Protein AF-A0AAD8CE41-F1 (afdb_monomer)

Structure (mmCIF, N/CA/C/O backbone):
data_AF-A0AAD8CE41-F1
#
_entry.id   AF-A0AAD8CE41-F1
#
loop_
_atom_site.group_PDB
_atom_site.id
_atom_site.type_symbol
_atom_site.label_atom_id
_atom_site.label_alt_id
_atom_site.label_comp_id
_atom_site.label_asym_id
_atom_site.label_entity_id
_atom_site.label_seq_id
_atom_site.pdbx_PDB_ins_code
_atom_site.Cartn_x
_atom_site.Cartn_y
_atom_site.Cartn_z
_atom_site.occupancy
_atom_site.B_iso_or_equiv
_atom_site.auth_seq_id
_atom_site.auth_comp_id
_atom_site.auth_asym_id
_atom_site.auth_atom_id
_atom_site.pdbx_PDB_model_num
ATOM 1 N N . MET A 1 1 ? -1.083 37.321 -19.976 1.00 51.28 1 MET A N 1
ATOM 2 C CA . MET A 1 1 ? -0.774 35.939 -20.408 1.00 51.28 1 MET A CA 1
ATOM 3 C C . MET A 1 1 ? 0.713 35.961 -20.673 1.00 51.28 1 MET A C 1
ATOM 5 O O . MET A 1 1 ? 1.113 36.320 -21.766 1.00 51.28 1 MET A O 1
ATOM 9 N N . ASP A 1 2 ? 1.489 35.673 -19.629 1.00 37.09 2 ASP A N 1
ATOM 10 C CA . ASP A 1 2 ? 2.945 35.827 -19.504 1.00 37.09 2 ASP A CA 1
ATOM 11 C C . ASP A 1 2 ? 3.331 34.821 -18.403 1.00 37.09 2 ASP A C 1
ATOM 13 O O . ASP A 1 2 ? 2.598 34.714 -17.424 1.00 37.09 2 ASP A O 1
ATOM 17 N N . GLY A 1 3 ? 4.370 34.000 -18.420 1.00 41.34 3 GLY A N 1
ATOM 18 C CA . GLY A 1 3 ? 5.473 33.707 -19.319 1.00 41.34 3 GLY A CA 1
ATOM 19 C C . GLY A 1 3 ? 6.212 32.535 -18.648 1.00 41.34 3 GLY A C 1
ATOM 20 O O . GLY A 1 3 ? 6.285 32.466 -17.421 1.00 41.34 3 GLY A O 1
ATOM 21 N N . PHE A 1 4 ? 6.678 31.560 -19.426 1.00 53.44 4 PHE A N 1
ATOM 22 C CA . PHE A 1 4 ? 7.442 30.419 -18.916 1.00 53.44 4 PHE A CA 1
ATOM 23 C C . PHE A 1 4 ? 8.862 30.860 -18.541 1.00 53.44 4 PHE A C 1
ATOM 25 O O . PHE A 1 4 ? 9.587 31.351 -19.403 1.00 53.44 4 PHE A O 1
ATOM 32 N N . GLY A 1 5 ? 9.271 30.630 -17.291 1.00 47.31 5 GLY A N 1
ATOM 33 C CA . GLY A 1 5 ? 10.666 30.764 -16.868 1.00 47.31 5 GLY A CA 1
ATOM 34 C C . GLY A 1 5 ? 10.829 30.974 -15.367 1.00 47.31 5 GLY A C 1
ATOM 35 O O . GLY A 1 5 ? 10.865 32.110 -14.907 1.00 47.31 5 GLY A O 1
ATOM 36 N N . SER A 1 6 ? 10.973 29.886 -14.609 1.00 49.19 6 SER A N 1
ATOM 37 C CA . SER A 1 6 ? 11.721 29.931 -13.353 1.00 49.19 6 SER A CA 1
ATOM 38 C C . SER A 1 6 ? 12.512 28.644 -13.143 1.00 49.19 6 SER A C 1
ATOM 40 O O . SER A 1 6 ? 12.005 27.523 -13.119 1.00 49.19 6 SER A O 1
ATOM 42 N N . ASP A 1 7 ? 13.806 28.889 -13.061 1.00 52.84 7 ASP A N 1
ATOM 43 C CA . ASP A 1 7 ? 14.943 28.031 -12.817 1.00 52.84 7 ASP A CA 1
ATOM 44 C C . ASP A 1 7 ? 14.748 26.992 -11.707 1.00 52.84 7 ASP A C 1
ATOM 46 O O . ASP A 1 7 ? 1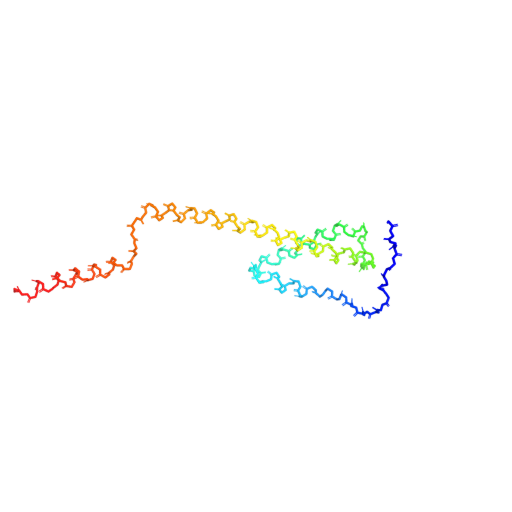4.488 27.319 -10.550 1.00 52.84 7 ASP A O 1
ATOM 50 N N . PHE A 1 8 ? 15.047 25.733 -12.025 1.00 49.97 8 PHE A N 1
ATOM 51 C CA . PHE A 1 8 ? 15.660 24.835 -11.050 1.00 49.97 8 PHE A CA 1
ATOM 52 C C . PHE A 1 8 ? 16.871 24.148 -11.689 1.00 49.97 8 PHE A C 1
ATOM 54 O O . PHE A 1 8 ? 16.841 23.002 -12.123 1.00 49.97 8 PHE A O 1
ATOM 61 N N . SER A 1 9 ? 17.983 24.875 -11.749 1.00 59.56 9 SER A N 1
ATOM 62 C CA . SER A 1 9 ? 19.300 24.248 -11.819 1.00 59.56 9 SER A CA 1
ATOM 63 C C . SER A 1 9 ? 20.083 24.667 -10.588 1.00 59.56 9 SER A C 1
ATOM 65 O O . SER A 1 9 ? 20.611 25.771 -10.517 1.00 59.56 9 SER A O 1
ATOM 67 N N . SER A 1 10 ? 20.089 23.796 -9.582 1.00 47.94 10 SER A N 1
ATOM 68 C CA . SER A 1 10 ? 21.067 23.748 -8.492 1.00 47.94 10 SER A CA 1
ATOM 69 C C . SER A 1 10 ? 20.915 22.397 -7.807 1.00 47.94 10 SER A C 1
ATOM 71 O O . SER A 1 10 ? 19.849 22.058 -7.297 1.00 47.94 10 SER A O 1
ATOM 73 N N . GLY A 1 11 ? 21.965 21.587 -7.898 1.00 50.31 11 GLY A N 1
ATOM 74 C CA . GLY A 1 11 ? 21.949 20.184 -7.529 1.00 50.31 11 GLY A CA 1
ATOM 75 C C . GLY A 1 11 ? 21.705 19.916 -6.047 1.00 50.31 11 GLY A C 1
ATOM 76 O O . GLY A 1 11 ? 22.186 20.619 -5.165 1.00 50.31 11 GLY A O 1
ATOM 77 N N . ALA A 1 12 ? 21.054 18.788 -5.799 1.00 40.78 12 ALA A N 1
ATOM 78 C CA . ALA A 1 12 ? 21.342 17.955 -4.651 1.00 40.78 12 ALA A CA 1
ATOM 79 C C . ALA A 1 12 ? 21.245 16.503 -5.114 1.00 40.78 12 ALA A C 1
ATOM 81 O O . ALA A 1 12 ? 20.205 16.037 -5.581 1.00 40.78 12 ALA A O 1
ATOM 82 N N . ALA A 1 13 ? 22.374 15.810 -5.014 1.00 48.00 13 ALA A N 1
ATOM 83 C CA . ALA A 1 13 ? 22.435 14.368 -5.041 1.00 48.00 13 ALA A CA 1
ATOM 84 C C . ALA A 1 13 ? 21.443 13.820 -4.006 1.00 48.00 13 ALA A C 1
ATOM 86 O O . ALA A 1 13 ? 21.637 13.953 -2.802 1.00 48.00 13 ALA A O 1
ATOM 87 N N . GLY A 1 14 ? 20.372 13.211 -4.492 1.00 37.66 14 GLY A N 1
ATOM 88 C CA . GLY A 1 14 ? 19.474 12.394 -3.700 1.00 37.66 14 GLY A CA 1
ATOM 89 C C . GLY A 1 14 ? 19.464 11.020 -4.323 1.00 37.66 14 GLY A C 1
ATOM 90 O O . GLY A 1 14 ? 18.537 10.683 -5.052 1.00 37.66 14 GLY A O 1
ATOM 91 N N . SER A 1 15 ? 20.528 10.251 -4.086 1.00 42.72 15 SER A N 1
ATOM 92 C CA . SER A 1 15 ? 20.511 8.804 -4.258 1.00 42.72 15 SER A CA 1
ATOM 93 C C . SER A 1 15 ? 19.314 8.269 -3.482 1.00 42.72 15 SER A C 1
ATOM 95 O O . SER A 1 15 ? 19.397 8.053 -2.275 1.00 42.72 15 SER A O 1
ATOM 97 N N . GLY A 1 16 ? 18.193 8.080 -4.176 1.00 44.88 16 GLY A N 1
ATOM 98 C CA . GLY A 1 16 ? 17.063 7.301 -3.706 1.00 44.88 16 GLY A CA 1
ATOM 99 C C . GLY A 1 16 ? 17.497 5.847 -3.634 1.00 44.88 16 GLY A C 1
ATOM 100 O O . GLY A 1 16 ? 17.113 5.034 -4.466 1.00 44.88 16 GLY A O 1
ATOM 101 N N . LYS A 1 17 ? 18.346 5.524 -2.656 1.00 40.88 17 LYS A N 1
ATOM 102 C CA . LYS A 1 17 ? 18.459 4.167 -2.144 1.00 40.88 17 LYS A CA 1
ATOM 103 C C . LYS A 1 17 ? 17.106 3.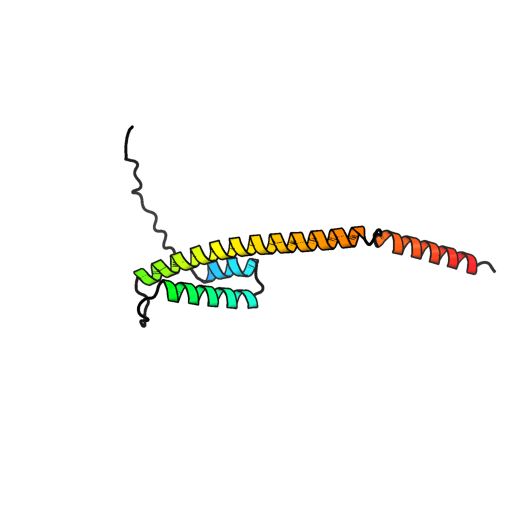883 -1.506 1.00 40.88 17 LYS A C 1
ATOM 105 O O . LYS A 1 17 ? 16.872 4.221 -0.350 1.00 40.88 17 LYS A O 1
ATOM 110 N N . MET A 1 18 ? 16.181 3.346 -2.297 1.00 49.78 18 MET A N 1
ATOM 111 C CA . MET A 1 18 ? 15.027 2.648 -1.749 1.00 49.78 18 MET A CA 1
ATOM 112 C C . MET A 1 18 ? 15.577 1.401 -1.080 1.00 49.78 18 MET A C 1
ATOM 114 O O . MET A 1 18 ? 15.699 0.353 -1.703 1.00 49.78 18 MET A O 1
ATOM 118 N N . ASP A 1 19 ? 16.002 1.555 0.170 1.00 52.19 19 ASP A N 1
ATOM 119 C CA . ASP A 1 19 ? 16.345 0.429 1.015 1.00 52.19 19 ASP A CA 1
ATOM 120 C C . ASP A 1 19 ? 15.035 -0.320 1.298 1.00 52.19 19 ASP A C 1
ATOM 122 O O . ASP A 1 19 ? 14.133 0.239 1.938 1.00 52.19 19 ASP A O 1
ATOM 126 N N . PRO A 1 20 ? 14.877 -1.572 0.831 1.00 56.56 20 PRO A N 1
ATOM 127 C CA . PRO A 1 20 ? 13.681 -2.368 1.103 1.00 56.56 20 PRO A CA 1
ATOM 128 C C . PRO A 1 20 ? 13.403 -2.481 2.611 1.00 56.56 20 PRO A C 1
ATOM 130 O O . PRO A 1 20 ? 12.254 -2.639 3.029 1.00 56.56 20 PRO A O 1
ATOM 133 N N . GLY A 1 21 ? 14.451 -2.344 3.435 1.00 57.84 21 GLY A N 1
ATOM 134 C CA . GLY A 1 21 ? 14.368 -2.314 4.892 1.00 57.84 21 GLY A CA 1
ATOM 135 C C . GLY A 1 21 ? 13.529 -1.158 5.440 1.00 57.84 21 GLY A C 1
ATOM 136 O O . GLY A 1 21 ? 12.756 -1.366 6.373 1.00 57.84 21 GLY A O 1
ATOM 137 N N . THR A 1 22 ? 13.592 0.031 4.836 1.00 61.66 22 THR A N 1
ATOM 138 C CA . THR A 1 22 ? 12.841 1.211 5.298 1.00 61.66 22 THR A CA 1
ATOM 139 C C . THR A 1 22 ? 11.346 1.067 5.020 1.00 61.66 22 THR A C 1
ATOM 141 O O . THR A 1 22 ? 10.513 1.449 5.842 1.00 61.66 22 THR A O 1
ATOM 144 N N . ILE A 1 23 ? 10.997 0.457 3.884 1.00 61.47 23 ILE A N 1
ATOM 145 C CA . ILE A 1 23 ? 9.611 0.130 3.527 1.00 61.47 23 ILE A CA 1
ATOM 146 C C . ILE A 1 23 ? 9.069 -0.953 4.467 1.00 61.47 23 ILE A C 1
ATOM 148 O O . ILE A 1 23 ? 7.945 -0.852 4.959 1.00 61.47 23 ILE A O 1
ATOM 152 N N . MET A 1 24 ? 9.883 -1.963 4.780 1.00 61.69 24 MET A N 1
ATOM 153 C CA . MET A 1 24 ? 9.503 -3.029 5.704 1.00 61.69 24 MET A CA 1
ATOM 154 C C . MET A 1 24 ? 9.267 -2.509 7.127 1.00 61.69 24 MET A C 1
ATOM 156 O O . MET A 1 24 ? 8.349 -2.975 7.798 1.00 61.69 24 MET A O 1
ATOM 160 N N . GLU A 1 25 ? 10.035 -1.514 7.571 1.00 64.12 25 GLU A N 1
ATOM 161 C CA . GLU A 1 25 ? 9.842 -0.869 8.872 1.00 64.12 25 GLU A CA 1
ATOM 162 C C . GLU A 1 25 ? 8.490 -0.147 8.957 1.00 64.12 25 GLU A C 1
ATOM 164 O O . GLU A 1 25 ? 7.753 -0.322 9.925 1.00 64.12 25 GLU A O 1
ATOM 169 N N . GLN A 1 26 ? 8.095 0.574 7.904 1.00 56.75 26 GLN A N 1
ATOM 170 C CA . GLN A 1 26 ? 6.790 1.242 7.851 1.00 56.75 26 GLN A CA 1
ATOM 171 C C . GLN A 1 26 ? 5.615 0.252 7.765 1.00 56.75 26 GLN A C 1
ATOM 173 O O . GLN A 1 26 ? 4.554 0.502 8.338 1.00 56.75 26 GLN A O 1
ATOM 178 N N . VAL A 1 27 ? 5.806 -0.897 7.106 1.00 58.22 27 VAL A N 1
ATOM 179 C CA . VAL A 1 27 ? 4.805 -1.977 7.029 1.00 58.22 27 VAL A CA 1
ATOM 180 C C . VAL A 1 27 ? 4.603 -2.672 8.380 1.00 58.22 27 VAL A C 1
ATOM 182 O O . VAL A 1 27 ? 3.464 -2.962 8.758 1.00 58.22 27 VAL A O 1
ATOM 185 N N . LYS A 1 28 ? 5.682 -2.920 9.135 1.00 54.75 28 LYS A N 1
ATOM 186 C CA . LYS A 1 28 ? 5.628 -3.588 10.450 1.00 54.75 28 LYS A CA 1
ATOM 187 C C . LYS A 1 28 ? 4.787 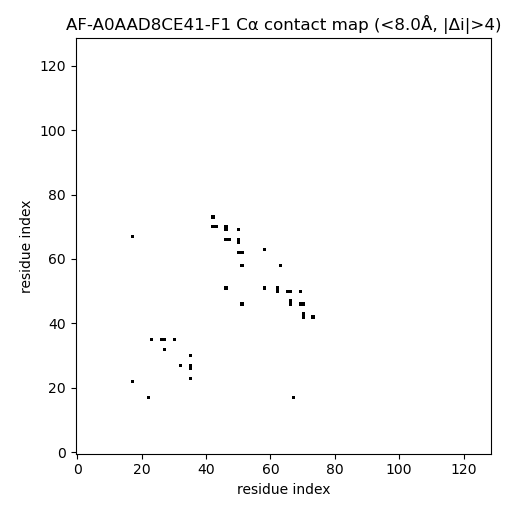-2.829 11.474 1.00 54.75 28 LYS A C 1
ATOM 189 O O . LYS A 1 28 ? 4.159 -3.459 12.318 1.00 54.75 28 LYS A O 1
ATOM 194 N N . VAL A 1 29 ? 4.742 -1.496 11.395 1.00 59.38 29 VAL A N 1
ATOM 195 C CA . VAL A 1 29 ? 4.018 -0.650 12.364 1.00 59.38 29 VAL A CA 1
ATOM 196 C C . VAL A 1 29 ? 2.505 -0.918 12.357 1.00 59.38 29 VAL A C 1
ATOM 198 O O . VAL A 1 29 ? 1.825 -0.588 13.325 1.00 59.38 29 VAL A O 1
ATOM 201 N N . GLN A 1 30 ? 1.959 -1.549 11.310 1.00 53.06 30 GLN A N 1
ATOM 202 C CA . GLN A 1 30 ? 0.512 -1.779 11.189 1.00 53.06 30 GLN A CA 1
ATOM 203 C C . GLN A 1 30 ? 0.106 -3.249 11.017 1.00 53.06 30 GLN A C 1
ATOM 205 O O . GLN A 1 30 ? -1.084 -3.555 11.078 1.00 53.06 30 GLN A O 1
ATOM 210 N N . ILE A 1 31 ? 1.051 -4.170 10.800 1.00 56.50 31 ILE A N 1
ATOM 211 C CA . ILE A 1 31 ? 0.750 -5.540 10.378 1.00 56.50 31 ILE A CA 1
ATOM 212 C C . ILE A 1 31 ? 1.668 -6.519 11.124 1.00 56.50 31 ILE A C 1
ATOM 214 O O . ILE A 1 31 ? 2.887 -6.456 10.985 1.00 56.50 31 ILE A O 1
ATOM 218 N N . ALA A 1 32 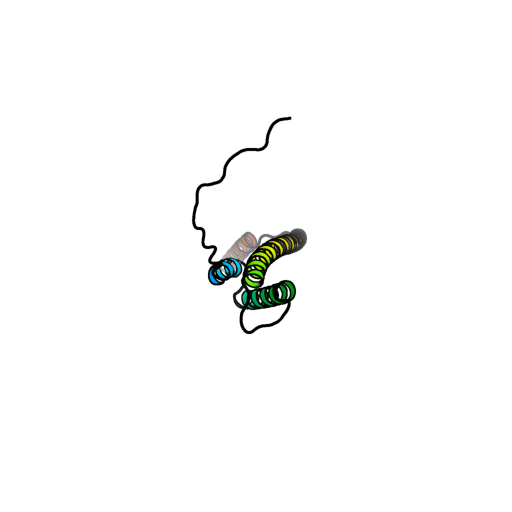? 1.084 -7.436 11.911 1.00 58.12 32 ALA A N 1
ATOM 219 C CA . ALA A 1 32 ? 1.813 -8.511 12.594 1.00 58.12 32 ALA A CA 1
ATOM 220 C C . ALA A 1 32 ? 2.797 -9.193 11.626 1.00 58.12 32 ALA A C 1
ATOM 222 O O . ALA A 1 32 ? 2.426 -9.487 10.493 1.00 58.12 32 ALA A O 1
ATOM 223 N N . VAL A 1 33 ? 4.034 -9.441 12.066 1.00 56.66 33 VAL A N 1
ATOM 224 C CA . VAL A 1 33 ? 5.192 -9.797 11.215 1.00 56.66 33 VAL A CA 1
ATOM 225 C C . VAL A 1 33 ? 4.903 -10.895 10.170 1.00 56.66 33 VAL A C 1
ATOM 227 O O . VAL A 1 33 ? 5.407 -10.809 9.054 1.00 56.66 33 VAL A O 1
ATOM 230 N N . ALA A 1 34 ? 4.032 -11.867 10.468 1.00 57.53 34 ALA A N 1
ATOM 231 C CA . ALA A 1 34 ? 3.603 -12.900 9.515 1.00 57.53 34 ALA A CA 1
ATOM 232 C C . ALA A 1 34 ? 2.779 -12.354 8.325 1.00 57.53 34 ALA A C 1
ATOM 234 O O . ALA A 1 34 ? 3.014 -12.723 7.178 1.00 57.53 34 ALA A O 1
ATOM 235 N N . ASN A 1 35 ? 1.856 -11.423 8.573 1.00 65.19 35 ASN A N 1
ATOM 236 C CA . ASN A 1 35 ? 1.045 -10.782 7.532 1.00 65.19 35 ASN A CA 1
ATOM 237 C C . ASN A 1 35 ? 1.877 -9.801 6.677 1.00 65.19 35 ASN A C 1
ATOM 239 O O . ASN A 1 35 ? 1.547 -9.535 5.521 1.00 65.19 35 ASN A O 1
ATOM 243 N N . ALA A 1 36 ? 2.979 -9.268 7.219 1.00 72.94 36 ALA A N 1
ATOM 244 C CA . ALA A 1 36 ? 3.875 -8.380 6.477 1.00 72.94 36 ALA A CA 1
ATOM 245 C C . ALA A 1 36 ? 4.645 -9.131 5.376 1.00 72.94 36 ALA A C 1
ATOM 247 O O . ALA A 1 36 ? 4.873 -8.588 4.296 1.00 72.94 36 ALA A O 1
ATOM 248 N N . GLN A 1 37 ? 5.007 -10.393 5.623 1.00 79.12 37 GLN A N 1
ATOM 249 C CA . GLN A 1 37 ? 5.698 -11.235 4.646 1.00 79.12 37 GLN A CA 1
ATOM 250 C C . GLN A 1 37 ? 4.831 -11.502 3.410 1.00 79.12 37 GLN A C 1
ATOM 252 O O . GLN A 1 37 ? 5.302 -11.358 2.282 1.00 79.12 37 GLN A O 1
ATOM 257 N N . GLU A 1 38 ? 3.550 -11.810 3.615 1.00 84.56 38 GLU A N 1
ATOM 258 C CA . GLU A 1 38 ? 2.598 -12.016 2.521 1.00 84.56 38 GLU A CA 1
ATOM 259 C C . GLU A 1 38 ? 2.386 -10.732 1.703 1.00 84.56 38 GLU A C 1
ATOM 261 O O . GLU A 1 38 ? 2.339 -10.771 0.471 1.00 84.56 38 GLU A O 1
ATOM 266 N N . LEU A 1 39 ? 2.312 -9.574 2.369 1.00 84.31 39 LEU A N 1
ATOM 267 C CA . LEU A 1 39 ? 2.193 -8.286 1.689 1.00 84.31 39 LEU A CA 1
ATOM 268 C C . LEU A 1 39 ? 3.378 -8.029 0.753 1.00 84.31 39 LEU A C 1
ATOM 270 O O . LEU A 1 39 ? 3.180 -7.638 -0.400 1.00 84.31 39 LEU A O 1
ATOM 274 N N . LEU A 1 40 ? 4.599 -8.263 1.240 1.00 85.44 40 LEU A N 1
ATOM 275 C CA . LEU A 1 40 ? 5.817 -8.060 0.459 1.00 85.44 40 LEU A CA 1
ATOM 276 C C . LEU A 1 40 ? 5.907 -9.024 -0.724 1.00 85.44 40 LEU A C 1
ATOM 278 O O . LEU A 1 40 ? 6.292 -8.599 -1.812 1.00 85.44 40 LEU A O 1
ATOM 282 N N . GLN A 1 41 ? 5.509 -10.286 -0.547 1.00 89.19 41 GLN A N 1
ATOM 283 C CA . GLN A 1 41 ? 5.447 -11.256 -1.645 1.00 89.19 41 GLN A CA 1
ATOM 284 C C . GLN A 1 41 ? 4.459 -10.797 -2.723 1.00 89.19 41 GLN A C 1
ATOM 286 O O . GLN A 1 41 ? 4.830 -10.669 -3.888 1.00 89.19 41 GLN A O 1
ATOM 291 N N . ARG A 1 42 ? 3.232 -10.423 -2.335 1.00 89.94 42 ARG A N 1
ATOM 292 C CA . ARG A 1 42 ? 2.202 -9.943 -3.274 1.00 89.94 42 ARG A CA 1
ATOM 293 C C . ARG A 1 42 ? 2.611 -8.660 -4.000 1.00 89.94 42 ARG A C 1
ATOM 295 O O . ARG A 1 42 ? 2.311 -8.505 -5.185 1.00 89.94 42 ARG A O 1
ATOM 302 N N . MET A 1 43 ? 3.271 -7.740 -3.298 1.00 91.44 43 MET A N 1
ATOM 303 C CA . MET A 1 43 ? 3.823 -6.519 -3.885 1.00 91.44 43 MET A CA 1
ATOM 304 C C . MET A 1 43 ? 4.893 -6.850 -4.924 1.00 91.44 43 MET A C 1
ATOM 306 O O . MET A 1 43 ? 4.816 -6.379 -6.059 1.00 91.44 43 MET A O 1
ATOM 310 N N . THR A 1 44 ? 5.859 -7.685 -4.540 1.00 91.00 44 THR A N 1
ATOM 311 C CA . THR A 1 44 ? 6.975 -8.095 -5.397 1.00 91.00 44 THR A CA 1
ATOM 312 C C . THR A 1 44 ? 6.456 -8.775 -6.659 1.00 91.00 44 THR A C 1
ATOM 314 O O . THR A 1 44 ? 6.816 -8.358 -7.757 1.00 91.00 44 THR A O 1
ATOM 317 N N . ASP A 1 45 ? 5.518 -9.717 -6.532 1.00 93.12 45 ASP A N 1
ATOM 318 C CA . ASP A 1 45 ? 4.914 -10.415 -7.670 1.00 93.12 45 ASP A CA 1
ATOM 319 C C . ASP A 1 45 ? 4.208 -9.464 -8.641 1.00 93.12 45 ASP A C 1
ATOM 321 O O . ASP A 1 45 ? 4.319 -9.609 -9.862 1.00 93.12 45 ASP A O 1
ATOM 325 N N . LYS A 1 46 ? 3.461 -8.481 -8.121 1.00 94.62 46 LYS A N 1
ATOM 326 C CA . LYS A 1 46 ? 2.769 -7.493 -8.960 1.00 94.62 46 LYS A CA 1
ATOM 327 C C . LYS A 1 46 ? 3.744 -6.571 -9.671 1.00 94.62 46 LYS A C 1
ATOM 329 O O . LYS A 1 46 ? 3.583 -6.342 -10.869 1.00 94.62 46 LYS A O 1
ATOM 334 N N . CYS A 1 47 ? 4.727 -6.044 -8.950 1.00 94.50 47 CYS A N 1
ATOM 335 C CA . CYS A 1 47 ? 5.687 -5.116 -9.527 1.00 94.50 47 CYS A CA 1
ATOM 336 C C . CYS A 1 47 ? 6.602 -5.801 -10.535 1.00 94.50 47 CYS A C 1
ATOM 338 O O . CYS A 1 47 ? 6.813 -5.253 -11.612 1.00 94.50 47 CYS A O 1
ATOM 340 N N . PHE A 1 48 ? 7.036 -7.032 -10.265 1.00 93.38 48 PHE A N 1
ATOM 341 C CA . PHE A 1 48 ? 7.820 -7.809 -11.216 1.00 93.38 48 PHE A CA 1
ATOM 342 C C . PHE A 1 48 ? 7.030 -8.087 -12.501 1.00 93.38 48 PHE A C 1
ATOM 344 O O . PHE A 1 48 ? 7.491 -7.743 -13.582 1.00 93.38 48 PHE A O 1
ATOM 351 N N . LYS A 1 49 ? 5.787 -8.584 -12.403 1.00 93.38 49 LYS A N 1
ATOM 352 C CA . LYS A 1 49 ? 4.926 -8.819 -13.583 1.00 93.38 49 LYS A CA 1
ATOM 353 C C . LYS A 1 49 ? 4.630 -7.556 -14.390 1.00 93.38 49 LYS A C 1
ATOM 355 O O . LYS A 1 49 ? 4.369 -7.647 -15.586 1.00 93.38 49 LYS A O 1
ATOM 360 N N . LYS A 1 50 ? 4.586 -6.389 -13.740 1.00 94.00 50 LYS A N 1
ATOM 361 C CA . LYS A 1 50 ? 4.277 -5.122 -14.409 1.00 94.00 50 LYS A CA 1
ATOM 362 C C . LYS A 1 50 ? 5.499 -4.491 -15.068 1.00 94.00 50 LYS A C 1
ATOM 364 O O . LYS A 1 50 ? 5.344 -3.863 -16.113 1.00 94.00 50 LYS A O 1
ATOM 369 N N . CYS A 1 51 ? 6.658 -4.614 -14.433 1.00 93.56 51 CYS A N 1
ATOM 370 C CA . CYS A 1 51 ? 7.861 -3.891 -14.817 1.00 93.56 51 CYS A CA 1
ATOM 371 C C . CYS A 1 51 ? 8.852 -4.729 -15.619 1.00 93.56 51 CYS A C 1
ATOM 373 O O . CYS A 1 51 ? 9.564 -4.150 -16.427 1.00 93.56 51 CYS A O 1
ATOM 375 N N . VAL A 1 52 ? 8.883 -6.053 -15.438 1.00 91.94 52 VAL A N 1
ATOM 376 C CA . VAL A 1 52 ? 9.846 -6.946 -16.096 1.00 91.94 52 VAL A CA 1
ATOM 377 C C . VAL A 1 52 ? 9.193 -7.625 -17.291 1.00 91.94 52 VAL A C 1
ATOM 379 O O . VAL A 1 52 ? 8.294 -8.455 -17.144 1.00 91.94 52 VAL A O 1
ATOM 382 N N . GLY A 1 53 ? 9.643 -7.257 -18.491 1.00 85.38 53 GLY A N 1
ATOM 383 C CA . GLY A 1 53 ? 9.118 -7.796 -19.750 1.00 85.38 53 GLY A CA 1
ATOM 384 C C . GLY A 1 53 ? 9.845 -9.055 -20.225 1.00 85.38 53 GLY A C 1
ATOM 385 O O . GLY A 1 53 ? 9.232 -9.937 -20.826 1.00 85.38 53 GLY A O 1
ATOM 386 N N . LYS A 1 54 ? 11.151 -9.153 -19.953 1.00 80.81 54 LYS A N 1
ATOM 387 C CA . LYS A 1 54 ? 11.973 -10.324 -20.271 1.00 80.81 54 LYS A CA 1
ATOM 388 C C . LYS A 1 54 ? 12.744 -10.721 -19.015 1.00 80.81 54 LYS A C 1
ATOM 390 O O . LYS A 1 54 ? 13.622 -9.969 -18.610 1.00 80.81 54 LYS A O 1
ATOM 395 N N . PRO A 1 55 ? 12.447 -11.873 -18.395 1.00 77.00 55 PRO A N 1
ATOM 396 C CA . PRO A 1 55 ? 13.178 -12.296 -17.210 1.00 77.00 55 PRO A CA 1
ATOM 397 C C . PRO A 1 55 ? 14.643 -12.565 -17.583 1.00 77.00 55 PRO A C 1
ATOM 399 O O . PRO A 1 55 ? 14.942 -13.500 -18.323 1.00 77.00 55 PRO A O 1
ATOM 402 N N . GLY A 1 56 ? 15.544 -11.709 -17.104 1.00 80.31 56 GLY A N 1
ATOM 403 C CA . GLY A 1 56 ? 16.994 -11.842 -17.233 1.00 80.31 56 GLY A CA 1
ATOM 404 C C . GLY A 1 56 ? 17.661 -12.112 -15.883 1.00 80.31 56 GLY A C 1
ATOM 405 O O . GLY A 1 56 ? 17.029 -12.020 -14.834 1.00 80.31 56 GLY A O 1
ATOM 406 N N . GLY A 1 57 ? 18.960 -12.425 -15.898 1.00 82.31 57 GLY A N 1
ATOM 407 C CA . GLY A 1 57 ? 19.753 -12.599 -14.670 1.00 82.31 57 GLY A CA 1
ATOM 408 C C . GLY A 1 57 ? 19.997 -11.298 -13.891 1.00 82.31 57 GLY A C 1
ATOM 409 O O . GLY A 1 57 ? 20.454 -11.337 -12.752 1.00 82.31 57 GLY A O 1
ATOM 410 N N . SER A 1 58 ? 19.683 -10.150 -14.491 1.00 83.38 58 SER A N 1
ATOM 411 C CA . SER A 1 58 ? 19.793 -8.826 -13.886 1.00 83.38 58 SER A CA 1
ATOM 412 C C . SER A 1 58 ? 18.683 -7.920 -14.402 1.00 83.38 58 SER A C 1
ATOM 414 O O . SER A 1 58 ? 18.324 -8.000 -15.575 1.00 83.38 58 SER A O 1
ATOM 416 N N . LEU A 1 59 ? 18.192 -7.043 -13.529 1.00 84.31 59 LEU A N 1
ATOM 417 C CA . LEU A 1 59 ? 17.256 -5.980 -13.885 1.00 84.31 59 LEU A CA 1
ATOM 418 C C . LEU A 1 59 ? 18.001 -4.871 -14.623 1.00 84.31 59 LEU A C 1
ATOM 420 O O . LEU A 1 59 ? 19.047 -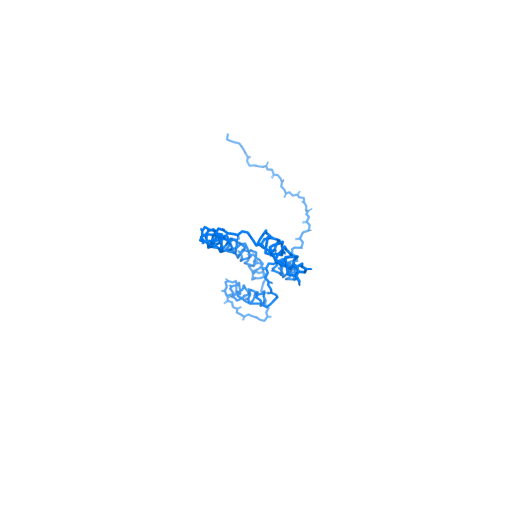4.417 -14.147 1.00 84.31 59 LEU A O 1
ATOM 424 N N . ASP A 1 60 ? 17.466 -4.424 -15.754 1.00 86.44 60 ASP A N 1
ATOM 425 C CA . ASP A 1 60 ? 18.005 -3.253 -16.437 1.00 86.44 60 ASP A CA 1
ATOM 426 C C . ASP A 1 60 ? 17.630 -1.956 -15.685 1.00 86.44 60 ASP A C 1
ATOM 428 O O . ASP A 1 60 ? 16.790 -1.931 -14.780 1.00 86.44 60 ASP A O 1
ATOM 432 N N . ASN A 1 61 ? 18.266 -0.838 -16.038 1.00 89.62 61 ASN A N 1
ATOM 433 C CA . ASN A 1 61 ? 18.043 0.430 -15.337 1.00 89.62 61 ASN A CA 1
ATOM 434 C C . ASN A 1 61 ? 16.580 0.917 -15.454 1.00 89.62 61 ASN A C 1
ATOM 436 O O . ASN A 1 61 ? 16.079 1.617 -14.570 1.00 89.62 61 ASN A O 1
ATOM 440 N N . SER A 1 62 ? 15.879 0.550 -16.537 1.00 90.00 62 SER A N 1
ATOM 441 C CA . SER A 1 62 ? 14.473 0.911 -16.728 1.00 90.00 62 SER A CA 1
ATOM 442 C C . SER A 1 62 ? 13.532 0.070 -15.856 1.00 90.00 62 SER A C 1
ATOM 444 O O . SER A 1 62 ? 12.642 0.633 -15.211 1.00 90.00 62 SER A O 1
ATOM 446 N N . GLU A 1 63 ? 13.779 -1.236 -15.732 1.00 90.00 63 GLU A N 1
ATOM 447 C CA . GLU A 1 63 ? 13.069 -2.146 -14.832 1.00 90.00 63 GLU A CA 1
ATOM 448 C C . GLU A 1 63 ? 13.276 -1.761 -13.368 1.00 90.00 63 GLU A C 1
ATOM 450 O O . GLU A 1 63 ? 12.303 -1.682 -12.618 1.00 90.00 63 GLU A O 1
ATOM 455 N N . GLN A 1 64 ? 14.509 -1.439 -12.961 1.00 89.50 64 GLN A N 1
ATOM 456 C CA . GLN A 1 64 ? 14.805 -0.980 -11.598 1.00 89.50 64 GLN A CA 1
ATOM 457 C C . GLN A 1 64 ? 14.001 0.274 -11.237 1.00 89.50 64 GLN A C 1
ATOM 459 O O . GLN A 1 64 ? 13.345 0.324 -10.193 1.00 89.50 64 GLN A O 1
ATOM 464 N N . LYS A 1 65 ? 13.987 1.271 -12.131 1.00 92.44 65 LYS A N 1
ATOM 465 C CA . LYS A 1 65 ? 13.215 2.503 -11.936 1.00 92.44 65 LYS A CA 1
ATOM 466 C C . LYS A 1 65 ? 11.707 2.239 -11.927 1.00 92.44 65 LYS A C 1
ATOM 468 O O . LYS A 1 65 ? 10.986 2.847 -11.138 1.00 92.44 65 LYS A O 1
ATOM 473 N N . CYS A 1 66 ? 11.217 1.337 -12.777 1.00 93.81 66 CYS A N 1
ATOM 474 C CA . CYS A 1 66 ? 9.810 0.948 -12.781 1.00 93.81 66 CYS A CA 1
ATOM 475 C C . CYS A 1 66 ? 9.408 0.272 -11.466 1.00 93.81 66 CYS A C 1
ATOM 477 O O . CYS A 1 66 ? 8.382 0.634 -10.892 1.00 93.81 66 CYS A O 1
ATOM 479 N N . ILE A 1 67 ? 10.212 -0.673 -10.967 1.00 93.19 67 ILE A N 1
ATOM 480 C CA . ILE A 1 67 ? 9.930 -1.398 -9.722 1.00 93.19 67 ILE A CA 1
ATOM 481 C C . ILE A 1 67 ? 9.895 -0.437 -8.537 1.00 93.19 67 ILE A C 1
ATOM 483 O O . ILE A 1 67 ? 8.950 -0.502 -7.755 1.00 93.19 67 ILE A O 1
ATOM 487 N N . ALA A 1 68 ? 10.856 0.484 -8.454 1.00 90.06 68 ALA A N 1
ATOM 488 C CA . ALA A 1 68 ? 10.882 1.551 -7.458 1.00 90.06 68 ALA A CA 1
ATOM 489 C C . ALA A 1 68 ? 9.553 2.332 -7.424 1.00 90.06 68 ALA A C 1
ATOM 491 O O . ALA A 1 68 ? 8.856 2.353 -6.411 1.00 90.06 68 ALA A O 1
ATOM 492 N N . MET A 1 69 ? 9.126 2.865 -8.575 1.00 93.81 69 MET A N 1
ATOM 493 C CA . MET A 1 69 ? 7.849 3.583 -8.681 1.00 93.81 69 MET A CA 1
ATOM 494 C C . MET A 1 69 ? 6.636 2.688 -8.392 1.00 93.81 69 MET A C 1
ATOM 496 O O . MET A 1 69 ? 5.641 3.140 -7.827 1.00 93.81 69 MET A O 1
ATOM 500 N N . CYS A 1 70 ? 6.685 1.419 -8.799 1.00 95.25 70 CYS A N 1
ATOM 501 C CA . CYS A 1 70 ? 5.601 0.475 -8.567 1.00 95.25 70 CYS A CA 1
ATOM 502 C C . CYS A 1 70 ? 5.410 0.187 -7.077 1.00 95.25 70 CYS A C 1
ATOM 504 O O . CYS A 1 70 ? 4.271 0.187 -6.608 1.00 95.25 70 CYS A O 1
ATOM 506 N N . MET A 1 71 ? 6.498 -0.037 -6.337 1.00 91.31 71 MET A N 1
ATOM 507 C CA . MET A 1 71 ? 6.447 -0.301 -4.900 1.00 91.31 71 MET A CA 1
ATOM 508 C C . MET A 1 71 ? 5.856 0.891 -4.141 1.00 91.31 71 MET A C 1
ATOM 510 O O . MET A 1 71 ? 4.950 0.692 -3.330 1.00 91.31 71 MET A O 1
ATOM 514 N N . ASP A 1 72 ? 6.262 2.120 -4.478 1.00 89.62 72 ASP A N 1
ATOM 515 C CA . ASP A 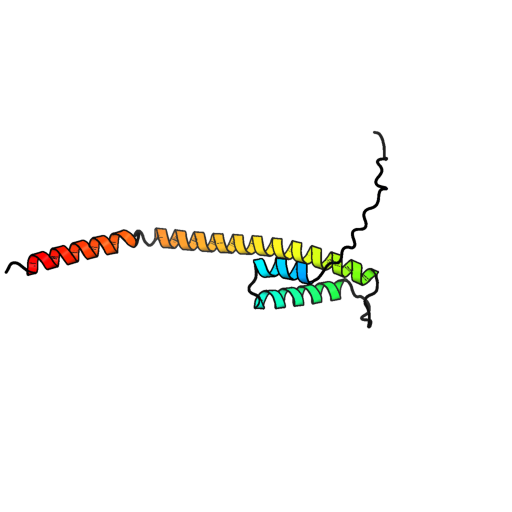1 72 ? 5.700 3.342 -3.885 1.00 89.62 72 ASP A CA 1
ATOM 516 C C . ASP A 1 72 ? 4.180 3.427 -4.103 1.00 89.62 72 ASP A C 1
ATOM 518 O O . ASP A 1 72 ? 3.395 3.560 -3.162 1.00 89.62 72 ASP A O 1
ATOM 522 N N . ARG A 1 73 ? 3.730 3.268 -5.355 1.00 92.31 73 ARG A N 1
ATOM 523 C CA . ARG A 1 73 ? 2.297 3.299 -5.699 1.00 92.31 73 ARG A CA 1
ATOM 524 C C . ARG A 1 73 ? 1.510 2.152 -5.073 1.00 92.31 73 ARG A C 1
ATOM 526 O O . ARG A 1 73 ? 0.343 2.333 -4.723 1.00 92.31 73 ARG A O 1
ATOM 533 N N . TYR A 1 74 ? 2.123 0.981 -4.926 1.00 92.50 74 TYR A N 1
ATOM 534 C CA . TYR A 1 74 ? 1.498 -0.157 -4.268 1.00 92.50 74 TYR A CA 1
ATOM 535 C C . TYR A 1 74 ? 1.250 0.129 -2.786 1.00 92.50 74 TYR A C 1
ATOM 537 O O . TYR A 1 74 ? 0.148 -0.123 -2.296 1.00 92.50 74 TYR A O 1
ATOM 545 N N . MET A 1 75 ? 2.231 0.705 -2.089 1.00 88.12 75 MET A N 1
ATOM 546 C CA . MET A 1 75 ? 2.084 1.067 -0.681 1.00 88.12 75 MET A CA 1
ATOM 547 C C . MET A 1 75 ? 1.046 2.166 -0.467 1.00 88.12 75 MET A C 1
ATOM 549 O O . MET A 1 75 ? 0.236 2.061 0.455 1.00 88.12 75 MET A O 1
ATOM 553 N N . ASP A 1 76 ? 0.983 3.171 -1.342 1.00 89.69 76 ASP A N 1
ATOM 554 C CA . ASP A 1 76 ? -0.060 4.204 -1.280 1.00 89.69 76 ASP A CA 1
ATOM 555 C C . ASP A 1 76 ? -1.469 3.605 -1.412 1.00 89.69 76 ASP A C 1
ATOM 557 O O . ASP A 1 76 ? -2.381 3.913 -0.630 1.00 89.69 76 ASP A O 1
ATOM 561 N N . ALA A 1 77 ? -1.643 2.695 -2.375 1.00 91.06 77 ALA A N 1
ATOM 562 C CA . ALA A 1 77 ? -2.902 1.992 -2.585 1.00 91.06 77 ALA A CA 1
ATOM 563 C C . ALA A 1 77 ? -3.248 1.087 -1.393 1.00 91.06 77 ALA A C 1
ATOM 565 O O . ALA A 1 77 ? -4.391 1.083 -0.928 1.00 91.06 77 ALA A O 1
ATOM 566 N N . TRP A 1 78 ? -2.262 0.360 -0.863 1.00 88.62 78 TRP A N 1
ATOM 567 C CA . TRP A 1 78 ? -2.428 -0.509 0.297 1.00 88.62 78 TRP A CA 1
ATOM 568 C C . TRP A 1 78 ? -2.828 0.272 1.548 1.00 88.62 78 TRP A C 1
ATOM 570 O O . TRP A 1 78 ? -3.777 -0.109 2.233 1.00 88.62 78 TRP A O 1
ATOM 580 N N . ASN A 1 79 ? -2.162 1.392 1.828 1.00 86.75 79 ASN A N 1
ATOM 581 C CA . ASN A 1 79 ? -2.479 2.268 2.953 1.00 86.75 79 ASN A CA 1
ATOM 582 C C . ASN A 1 79 ? -3.896 2.839 2.836 1.00 86.75 79 ASN A C 1
ATOM 584 O O . ASN A 1 79 ? -4.645 2.859 3.816 1.00 86.75 79 ASN A O 1
ATOM 588 N N . THR A 1 80 ? -4.294 3.252 1.633 1.00 89.81 80 THR A N 1
ATOM 589 C CA . THR A 1 80 ? -5.654 3.741 1.369 1.00 89.81 80 THR A CA 1
ATOM 590 C C . THR A 1 80 ? -6.698 2.648 1.612 1.00 89.81 80 THR A C 1
ATOM 592 O O . THR A 1 80 ? -7.665 2.865 2.348 1.00 89.81 80 THR A O 1
ATOM 595 N N . ALA A 1 81 ? -6.484 1.451 1.059 1.00 89.50 81 ALA A N 1
ATOM 596 C CA . ALA A 1 81 ? -7.374 0.308 1.246 1.00 89.50 81 ALA A CA 1
ATOM 597 C C . ALA A 1 81 ? -7.456 -0.124 2.720 1.00 89.50 81 ALA A C 1
ATOM 599 O O . ALA A 1 81 ? -8.552 -0.337 3.239 1.00 89.50 81 ALA A O 1
ATOM 600 N N . SER A 1 82 ? -6.316 -0.176 3.411 1.00 87.44 82 SER A N 1
ATOM 601 C CA . SER A 1 82 ? -6.213 -0.549 4.826 1.00 87.44 82 SER A CA 1
ATOM 602 C C . SER A 1 82 ? -6.982 0.422 5.717 1.00 87.44 82 SER A C 1
ATOM 604 O O . SER A 1 82 ? -7.783 0.000 6.549 1.00 87.44 82 SER A O 1
ATOM 606 N N . ARG A 1 83 ? -6.826 1.736 5.504 1.00 86.38 83 ARG A N 1
ATOM 607 C CA . ARG A 1 83 ? -7.584 2.762 6.241 1.00 86.38 83 ARG A CA 1
ATOM 608 C C . ARG A 1 83 ? -9.085 2.639 6.007 1.00 86.38 83 ARG A C 1
ATOM 610 O O . ARG A 1 83 ? -9.854 2.702 6.967 1.00 86.38 83 ARG A O 1
ATOM 617 N N . ALA A 1 84 ? -9.512 2.449 4.760 1.00 89.56 84 ALA A N 1
ATOM 618 C CA . ALA A 1 84 ? -10.926 2.284 4.431 1.00 89.56 84 ALA A CA 1
ATOM 619 C C . ALA A 1 84 ? -11.513 1.009 5.059 1.00 89.56 84 ALA A C 1
ATOM 621 O O . ALA A 1 84 ? -12.613 1.047 5.614 1.00 89.56 84 ALA A O 1
ATOM 622 N N . TYR A 1 85 ? -10.772 -0.100 5.017 1.00 86.81 85 TYR A N 1
ATOM 623 C CA . TYR A 1 85 ? -11.164 -1.367 5.628 1.00 86.81 85 TYR A CA 1
ATOM 624 C C . TYR A 1 85 ? -11.285 -1.250 7.151 1.00 86.81 85 TYR A C 1
ATOM 626 O O . TYR A 1 85 ? -12.347 -1.536 7.704 1.00 86.81 85 TYR A O 1
ATOM 634 N N . ASN A 1 86 ? -10.257 -0.719 7.818 1.00 84.06 86 ASN A N 1
ATOM 635 C CA . ASN A 1 86 ? -10.260 -0.502 9.265 1.00 84.06 86 ASN A CA 1
ATOM 636 C C . ASN A 1 86 ? -11.374 0.462 9.693 1.00 84.06 86 ASN A C 1
ATOM 638 O O . ASN A 1 86 ? -12.066 0.207 10.674 1.00 84.06 86 ASN A O 1
ATOM 642 N N . SER A 1 87 ? -11.628 1.521 8.919 1.00 87.00 87 SER A N 1
ATOM 643 C CA . SER A 1 87 ? -12.734 2.453 9.186 1.00 87.00 87 SER A CA 1
ATOM 644 C C . SER A 1 87 ? -14.102 1.768 9.117 1.00 87.00 87 SER A C 1
ATOM 646 O O . SER A 1 87 ? -14.999 2.097 9.892 1.00 87.00 87 SER A O 1
ATOM 648 N N . ARG A 1 88 ? -14.288 0.820 8.188 1.00 89.12 88 ARG A N 1
ATOM 649 C CA . ARG A 1 88 ? -15.524 0.028 8.081 1.00 89.12 88 ARG A CA 1
ATOM 650 C C . ARG A 1 88 ? -15.648 -0.969 9.229 1.00 89.12 88 ARG A C 1
ATOM 652 O O . ARG A 1 88 ? -16.733 -1.084 9.793 1.00 89.12 88 ARG A O 1
ATOM 659 N N . LEU A 1 89 ? -14.555 -1.636 9.599 1.00 85.94 89 LEU A N 1
ATOM 660 C CA . LEU A 1 89 ? -14.530 -2.572 10.722 1.00 85.94 89 LEU A CA 1
ATOM 661 C C . LEU A 1 89 ? -14.865 -1.861 12.037 1.00 85.94 89 LEU A C 1
ATOM 663 O O . LEU A 1 89 ? -15.778 -2.286 12.731 1.00 85.94 89 LEU A O 1
ATOM 667 N N . GLN A 1 90 ? -14.238 -0.715 12.307 1.00 84.88 90 GLN A N 1
ATOM 668 C CA . GLN A 1 90 ? -14.515 0.097 13.494 1.00 84.88 90 GLN A CA 1
ATOM 669 C C . GLN A 1 90 ? -15.951 0.624 13.533 1.00 84.88 90 GLN A C 1
ATOM 671 O O . GLN A 1 90 ? -16.531 0.741 14.607 1.00 84.88 90 GLN A O 1
ATOM 676 N N . ARG A 1 91 ? -16.551 0.974 12.386 1.00 86.44 91 ARG A N 1
ATOM 677 C CA . ARG A 1 91 ? -17.980 1.333 12.340 1.00 86.44 91 ARG A CA 1
ATOM 678 C C . ARG A 1 91 ? -18.843 0.137 12.709 1.00 86.44 91 ARG A C 1
ATOM 680 O O . ARG A 1 91 ? -19.653 0.262 13.612 1.00 86.44 91 ARG A O 1
ATOM 687 N N . ARG A 1 92 ? -18.599 -1.025 12.098 1.00 83.44 92 ARG A N 1
ATOM 688 C CA . ARG A 1 92 ? -19.331 -2.254 12.415 1.00 83.44 92 ARG A CA 1
ATOM 689 C C . ARG A 1 92 ? -19.182 -2.641 13.888 1.00 83.44 92 ARG A C 1
ATOM 691 O O . ARG A 1 92 ? -20.172 -2.986 14.517 1.00 83.44 92 ARG A O 1
ATOM 698 N N . GLU A 1 93 ? -17.977 -2.560 14.445 1.00 81.50 93 GLU A N 1
ATOM 699 C CA . GLU A 1 93 ? -17.717 -2.817 15.864 1.00 81.50 93 GLU A CA 1
ATOM 700 C C . GLU A 1 93 ? -18.399 -1.796 16.770 1.00 81.50 93 GLU A C 1
ATOM 702 O O . GLU A 1 93 ? -18.995 -2.189 17.770 1.00 81.50 93 GLU A O 1
ATOM 707 N N . ARG A 1 94 ? -18.371 -0.500 16.431 1.00 80.19 94 ARG A N 1
ATOM 708 C CA . ARG A 1 94 ? -19.102 0.530 17.184 1.00 80.19 94 ARG A CA 1
ATOM 709 C C . ARG A 1 94 ? -20.607 0.322 17.114 1.00 80.19 94 ARG A C 1
ATOM 711 O O . ARG A 1 94 ? -21.258 0.459 18.144 1.00 80.19 94 ARG A O 1
ATOM 718 N N . ASP A 1 95 ? -21.149 -0.047 15.961 1.00 81.75 95 ASP A N 1
ATOM 719 C CA . ASP A 1 95 ? -22.575 -0.324 15.787 1.00 81.75 95 ASP A CA 1
ATOM 720 C C . ASP A 1 95 ? -22.983 -1.563 16.594 1.00 81.75 95 ASP A C 1
ATOM 722 O O . ASP A 1 95 ? -23.947 -1.507 17.351 1.00 81.75 95 ASP A O 1
ATOM 726 N N . LEU A 1 96 ? -22.199 -2.647 16.528 1.00 80.75 96 LEU A N 1
ATOM 727 C CA . LEU A 1 96 ? -22.384 -3.848 17.353 1.00 80.75 96 LEU A CA 1
ATOM 728 C C . LEU A 1 96 ? -22.273 -3.530 18.850 1.00 80.75 96 LEU A C 1
ATOM 730 O O . LEU A 1 96 ? -23.097 -3.984 19.635 1.00 80.75 96 LEU A O 1
ATOM 734 N N . THR A 1 97 ? -21.293 -2.719 19.252 1.00 74.00 97 THR A N 1
ATOM 735 C CA . THR A 1 97 ? -21.098 -2.305 20.651 1.00 74.00 97 THR A CA 1
ATOM 736 C C . THR A 1 97 ? -22.233 -1.401 21.130 1.00 74.00 97 THR A C 1
ATOM 738 O O . THR A 1 97 ? -22.670 -1.529 22.268 1.00 74.00 97 THR A O 1
ATOM 741 N N . THR A 1 98 ? -22.747 -0.518 20.270 1.00 72.19 98 THR A N 1
ATOM 742 C CA . THR A 1 98 ? -23.887 0.367 20.564 1.00 72.19 98 THR A CA 1
ATOM 743 C C . THR A 1 98 ? -25.187 -0.425 20.659 1.00 72.19 98 THR A C 1
ATOM 745 O O . THR A 1 98 ? -25.983 -0.195 21.561 1.00 72.19 98 THR A O 1
ATOM 748 N N . GLN A 1 99 ? -25.396 -1.404 19.778 1.00 68.31 99 GLN A N 1
ATOM 749 C CA . GLN A 1 99 ? -26.535 -2.317 19.874 1.00 68.31 99 GLN A CA 1
ATOM 750 C C . GLN A 1 99 ? -26.453 -3.182 21.135 1.00 68.31 99 GLN A C 1
ATOM 752 O O . GLN A 1 99 ? -27.450 -3.345 21.835 1.00 68.31 99 GLN A O 1
ATOM 757 N N . LEU A 1 100 ? -25.265 -3.692 21.471 1.00 65.88 100 LEU A N 1
ATOM 758 C CA . LEU A 1 100 ? -25.057 -4.492 22.675 1.00 65.88 100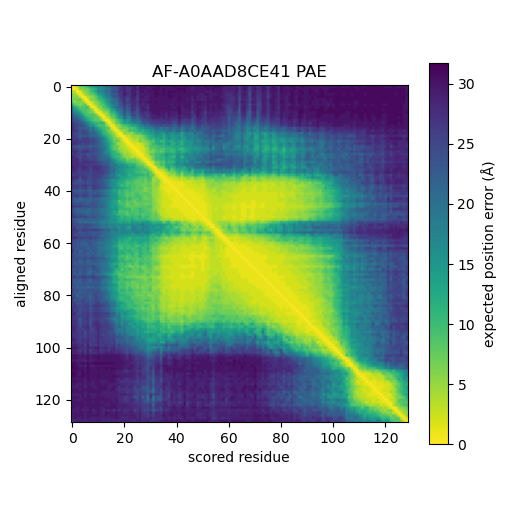 LEU A CA 1
ATOM 759 C C . LEU A 1 100 ? -25.228 -3.661 23.958 1.00 65.88 100 LEU A C 1
ATOM 761 O O . LEU A 1 100 ? -25.813 -4.151 24.920 1.00 65.88 100 LEU A O 1
ATOM 765 N N . SER A 1 101 ? -24.766 -2.406 23.984 1.00 63.09 101 SER A N 1
ATOM 766 C CA . SER A 1 101 ? -24.952 -1.504 25.129 1.00 63.09 101 SER A CA 1
ATOM 767 C C . SER A 1 101 ? -26.396 -1.015 25.270 1.00 63.09 101 SER A C 1
ATOM 769 O O . SER A 1 101 ? -26.876 -0.873 26.392 1.00 63.09 101 SER A O 1
ATOM 771 N N . ALA A 1 102 ? -27.120 -0.840 24.160 1.00 65.69 102 ALA A N 1
ATOM 772 C CA . ALA A 1 102 ? -28.559 -0.586 24.174 1.00 65.69 102 ALA A CA 1
ATOM 773 C C . ALA A 1 102 ? -29.358 -1.801 24.684 1.00 65.69 102 ALA A C 1
ATOM 775 O O . ALA A 1 102 ? -30.355 -1.630 25.382 1.00 65.69 102 ALA A O 1
ATOM 776 N N . ALA A 1 103 ? -28.908 -3.026 24.387 1.00 61.56 103 ALA A N 1
ATOM 777 C CA . ALA A 1 103 ? -29.530 -4.264 24.861 1.00 61.56 103 ALA A CA 1
ATOM 778 C C . ALA A 1 103 ? -29.169 -4.628 26.319 1.00 61.56 103 ALA A C 1
ATOM 780 O O . ALA A 1 103 ? -29.911 -5.362 26.972 1.00 61.56 103 ALA A O 1
ATOM 781 N N . LEU A 1 104 ? -28.052 -4.120 26.855 1.00 52.97 104 LEU A N 1
ATOM 782 C CA . LEU A 1 104 ? -27.589 -4.362 28.227 1.00 52.97 104 LEU A CA 1
ATOM 783 C C . LEU A 1 104 ? -27.457 -3.039 29.001 1.00 52.97 104 LEU A C 1
ATOM 785 O O . LEU A 1 104 ? -26.351 -2.499 29.099 1.00 52.97 104 LEU A O 1
ATOM 789 N N . PRO A 1 105 ? -28.517 -2.519 29.646 1.00 58.53 105 PRO A N 1
ATOM 790 C CA . PRO A 1 105 ? -28.392 -1.306 30.441 1.00 58.53 105 PRO A CA 1
ATOM 791 C C . PRO A 1 105 ? -27.779 -1.625 31.811 1.00 58.53 105 PRO A C 1
ATOM 793 O O . PRO A 1 105 ? -28.464 -1.511 32.823 1.00 58.53 105 PRO A O 1
ATOM 796 N N . VAL A 1 106 ? -26.508 -2.050 31.907 1.00 55.41 106 VAL A N 1
ATOM 797 C CA . VAL A 1 106 ? -25.839 -2.111 33.221 1.00 55.41 106 VAL A CA 1
ATOM 798 C C . VAL A 1 106 ? -24.301 -1.966 33.179 1.00 55.41 106 VAL A C 1
ATOM 800 O O . VAL A 1 106 ? -23.609 -2.860 32.689 1.00 55.41 106 VAL A O 1
ATOM 803 N N . PRO A 1 107 ? -23.727 -0.938 33.838 1.00 55.97 107 PRO A N 1
ATOM 804 C CA . PRO A 1 107 ? -22.293 -0.855 34.125 1.00 55.97 107 PRO A CA 1
ATOM 805 C C . PRO A 1 107 ? -21.864 -1.904 35.179 1.00 55.97 107 PRO A C 1
ATOM 807 O O . PRO A 1 107 ? -22.549 -2.063 36.200 1.00 55.97 107 PRO A O 1
ATOM 810 N N . PRO A 1 108 ? -20.730 -2.614 35.010 1.00 57.75 108 PRO A N 1
ATOM 811 C CA . PRO A 1 108 ? -20.308 -3.677 35.930 1.00 57.75 108 PRO A CA 1
ATOM 812 C C . PRO A 1 108 ? -19.758 -3.181 37.280 1.00 57.75 108 PRO A C 1
ATOM 814 O O . PRO A 1 108 ? -19.777 -3.940 38.252 1.00 57.75 108 PRO A O 1
ATOM 817 N N . GLU A 1 109 ? -19.317 -1.927 37.407 1.00 58.56 109 GLU A N 1
ATOM 818 C CA . GLU A 1 109 ? -18.559 -1.514 38.597 1.00 58.56 109 GLU A CA 1
ATOM 819 C C . GLU A 1 109 ? -19.423 -1.311 39.858 1.00 58.56 109 GLU A C 1
ATOM 821 O O . GLU A 1 109 ? -19.049 -1.724 40.958 1.00 58.56 109 GLU A O 1
ATOM 826 N N . ASN A 1 110 ? -20.643 -0.790 39.711 1.00 57.78 110 ASN A N 1
ATOM 827 C CA . ASN A 1 110 ? -21.536 -0.565 40.853 1.00 57.78 110 ASN A CA 1
ATOM 828 C C . ASN A 1 110 ? -22.367 -1.797 41.238 1.00 57.78 110 ASN A C 1
ATOM 830 O O . ASN A 1 110 ? -22.962 -1.819 42.314 1.00 57.78 110 ASN A O 1
ATOM 834 N N . ARG A 1 111 ? -22.419 -2.848 40.405 1.00 63.47 111 ARG A N 1
ATOM 835 C CA . ARG A 1 111 ? -23.082 -4.108 40.786 1.00 63.47 111 ARG A CA 1
ATOM 836 C C . ARG A 1 111 ? -22.257 -4.895 41.786 1.00 63.47 111 ARG A C 1
ATOM 838 O O . ARG A 1 111 ? -22.820 -5.356 42.770 1.00 63.47 111 ARG A O 1
ATOM 845 N N . ARG A 1 112 ? -20.941 -4.987 41.583 1.00 67.62 112 ARG A N 1
ATOM 846 C CA . ARG A 1 112 ? -20.058 -5.697 42.514 1.00 67.62 112 ARG A CA 1
ATOM 847 C C . ARG A 1 112 ? -20.049 -5.006 43.881 1.00 67.62 112 ARG A C 1
ATOM 849 O O . ARG A 1 112 ? -20.268 -5.682 44.874 1.00 67.62 112 ARG A O 1
ATOM 856 N N . LYS A 1 113 ? -19.960 -3.667 43.923 1.00 68.69 113 LYS A N 1
ATOM 857 C CA . LYS A 1 113 ? -20.039 -2.866 45.165 1.00 68.69 113 LYS A CA 1
ATOM 858 C C . LYS A 1 113 ? -21.402 -2.995 45.872 1.00 68.69 113 LYS A C 1
ATOM 860 O O . LYS A 1 113 ? -21.440 -3.228 47.075 1.00 68.69 113 LYS A O 1
ATOM 865 N N . ARG A 1 114 ? -22.526 -2.933 45.138 1.00 67.44 114 ARG A N 1
ATOM 866 C CA . ARG A 1 114 ? -23.878 -3.119 45.715 1.00 67.44 114 ARG A CA 1
ATOM 867 C C . ARG A 1 114 ? -24.144 -4.546 46.191 1.00 67.44 114 ARG A C 1
ATOM 869 O O . ARG A 1 114 ? -24.785 -4.722 47.220 1.00 67.44 114 ARG A O 1
ATOM 876 N N . LEU A 1 115 ? -23.659 -5.555 45.469 1.00 72.19 115 LEU A N 1
ATOM 877 C CA . LEU A 1 115 ? -23.752 -6.954 45.890 1.00 72.19 115 LEU A CA 1
ATOM 878 C C . LEU A 1 115 ? -22.895 -7.204 47.132 1.00 72.19 115 LEU A C 1
ATOM 880 O O . LEU A 1 115 ? -23.386 -7.813 48.071 1.00 72.19 115 LEU A O 1
ATOM 884 N N . TRP A 1 116 ? -21.669 -6.674 47.187 1.00 66.38 116 TRP A N 1
ATOM 885 C CA . TRP A 1 116 ? -20.799 -6.801 48.360 1.00 66.38 116 TRP A CA 1
ATOM 886 C C . TRP A 1 116 ? -21.386 -6.102 49.589 1.00 66.38 116 TRP A C 1
ATOM 888 O O . TRP A 1 116 ? -21.411 -6.686 50.664 1.00 66.38 116 TRP A O 1
ATOM 898 N N . SER A 1 117 ? -21.950 -4.901 49.419 1.00 74.81 117 SER A N 1
ATOM 899 C CA . SER A 1 117 ? -22.657 -4.184 50.488 1.00 74.81 117 SER A CA 1
ATOM 900 C C . SER A 1 117 ? -23.888 -4.954 50.989 1.00 74.81 117 SER A C 1
ATOM 902 O O . SER A 1 117 ? -24.037 -5.131 52.195 1.00 74.81 117 SER A O 1
ATOM 904 N N . LYS A 1 118 ? -24.718 -5.510 50.092 1.00 76.50 118 LYS A N 1
ATOM 905 C CA . LYS A 1 118 ? -25.859 -6.362 50.477 1.00 76.50 118 LYS A CA 1
ATOM 906 C C . LYS A 1 118 ? -25.429 -7.656 51.174 1.00 76.50 118 LYS A C 1
ATOM 908 O O . LYS A 1 118 ? -26.050 -8.042 52.156 1.00 76.50 118 LYS A O 1
ATOM 913 N N . VAL A 1 119 ? -24.370 -8.312 50.697 1.00 76.81 119 VAL A N 1
ATOM 914 C CA . VAL A 1 119 ? -23.818 -9.532 51.313 1.00 76.81 119 VAL A CA 1
ATOM 915 C C . VAL A 1 119 ? -23.236 -9.232 52.694 1.00 76.81 119 VAL A C 1
ATOM 917 O O . VAL A 1 119 ? -23.467 -9.999 53.622 1.00 76.81 119 VAL A O 1
ATOM 920 N N . TYR A 1 120 ? -22.528 -8.113 52.855 1.00 75.06 120 TYR A N 1
ATOM 921 C CA . TYR A 1 120 ? -21.976 -7.676 54.138 1.00 75.06 120 TYR A CA 1
ATOM 922 C C . TYR A 1 120 ? -23.082 -7.350 55.151 1.00 75.06 120 TYR A C 1
ATOM 924 O O . TYR A 1 120 ? -23.028 -7.797 56.294 1.00 75.06 120 TYR A O 1
ATOM 932 N N . GLN A 1 121 ? -24.135 -6.653 54.719 1.00 75.44 121 GLN A N 1
ATOM 9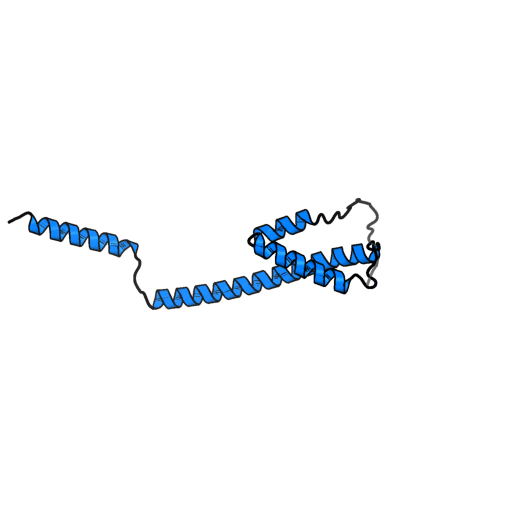33 C CA . GLN A 1 121 ? -25.264 -6.309 55.584 1.00 75.44 121 GLN A CA 1
ATOM 934 C C . GLN A 1 121 ? -26.128 -7.527 55.949 1.00 75.44 121 GLN A C 1
ATOM 936 O O . GLN A 1 121 ? -26.558 -7.649 57.093 1.00 75.44 121 GLN A O 1
ATOM 941 N N . ALA A 1 122 ? -26.309 -8.478 55.025 1.00 68.44 122 ALA A N 1
ATOM 942 C CA . ALA A 1 122 ? -26.959 -9.757 55.316 1.00 68.44 122 ALA A CA 1
ATOM 943 C C . ALA A 1 122 ? -26.134 -10.615 56.292 1.00 68.44 122 ALA A C 1
ATOM 945 O O . ALA A 1 122 ? -26.698 -11.250 57.179 1.00 68.44 122 ALA A O 1
ATOM 946 N N . ARG A 1 123 ? -24.797 -10.591 56.185 1.00 67.44 123 ARG A N 1
ATOM 947 C CA . ARG A 1 123 ? -23.898 -11.249 57.147 1.00 67.44 123 ARG A CA 1
ATOM 948 C C . ARG A 1 123 ? -23.935 -10.613 58.538 1.00 67.44 123 ARG A C 1
ATOM 950 O O . ARG A 1 123 ? -23.838 -11.344 59.514 1.00 67.44 123 ARG A O 1
ATOM 957 N N . GLY A 1 124 ? -24.106 -9.294 58.638 1.00 58.44 124 GLY A N 1
ATOM 958 C CA . GLY A 1 124 ? -24.245 -8.599 59.924 1.00 58.44 124 GLY A CA 1
ATOM 959 C C . GLY A 1 124 ? -25.513 -8.980 60.698 1.00 58.44 124 GLY A C 1
ATOM 960 O O . GLY A 1 124 ? -25.475 -9.073 61.918 1.00 58.44 124 GLY A O 1
ATOM 961 N N . HIS A 1 125 ? -26.614 -9.281 60.001 1.00 56.56 125 HIS A N 1
ATOM 962 C CA . HIS A 1 125 ? -27.869 -9.725 60.624 1.00 56.56 125 HIS A CA 1
ATOM 963 C C . HIS A 1 125 ? -27.846 -11.177 61.133 1.00 56.56 125 HIS A C 1
ATOM 965 O O . HIS A 1 125 ? -28.664 -11.532 61.973 1.00 56.56 125 HIS A O 1
ATOM 971 N N . LEU A 1 126 ? -26.919 -12.010 60.651 1.00 55.88 126 LEU A N 1
ATOM 972 C CA . LEU A 1 126 ? -26.738 -13.398 61.102 1.00 55.88 126 LEU A CA 1
ATOM 973 C C . LEU A 1 126 ? -25.808 -13.526 62.322 1.00 55.88 126 LEU A C 1
ATOM 975 O O . LEU A 1 126 ? -25.691 -14.614 62.869 1.00 55.88 126 LEU A O 1
ATOM 979 N N . ALA A 1 127 ? -25.147 -12.441 62.744 1.00 53.12 127 ALA A N 1
ATOM 980 C CA . ALA A 1 127 ? -24.246 -12.419 63.902 1.00 53.12 127 ALA A CA 1
ATOM 981 C C . ALA A 1 127 ? -24.910 -11.889 65.191 1.00 53.12 127 ALA A C 1
ATOM 983 O O . ALA A 1 127 ? -24.234 -11.726 66.204 1.00 53.12 127 ALA A O 1
ATOM 984 N N . VAL A 1 128 ? -26.220 -11.617 65.155 1.00 55.44 128 VAL A N 1
ATOM 985 C CA . VAL A 1 128 ? -27.037 -11.265 66.327 1.00 55.44 128 VAL A CA 1
ATOM 986 C C . VAL A 1 128 ? -28.224 -12.228 66.403 1.00 55.44 128 VAL A C 1
ATOM 988 O O . VAL A 1 128 ? -29.363 -11.855 66.130 1.00 55.44 128 VAL A O 1
ATOM 991 N N . ASN A 1 129 ? -27.929 -13.495 66.691 1.00 43.09 129 ASN A N 1
ATOM 992 C CA . ASN A 1 129 ? -28.814 -14.425 67.397 1.00 43.09 129 ASN A CA 1
ATOM 993 C C . ASN A 1 129 ? -27.994 -15.608 67.912 1.00 43.09 129 ASN A C 1
ATOM 995 O O . ASN A 1 129 ? -27.271 -16.206 67.084 1.00 43.09 129 ASN A O 1
#

Foldseek 3Di:
DDDDDDDDDDDDDDPPPPPVVVVLVVLVVVDPPVVSVVLVVVLCVVLCVVQPPDDDPDDDPRSVVSSVVSSVVSVVVVVVVVVVVVVVVVVVVVVVVVVVCVVDVDDPPVVVVVVVVVVVVVVVVVVPD

Secondary structure (DSSP, 8-state):
-------------------HHHHHHHHHTTS-HHHHHHHHHHHHHHHHHHH-SS--SS--HHHHHHHHHHHHHHHHHHHHHHHHHHHHHHHHHHHHHHHHHHH----SHHHHHHHHHHHHHHHHHTS--

Mean predicted aligned error: 17.19 Å

Radius of gyration: 30.03 Å; Cα contacts (8 Å, |Δi|>4): 22; chains: 1; bounding box: 52×50×88 Å

pLDDT: mean 72.14, std 16.8, range [37.09, 95.25]

Solvent-accessible surface area (backbone atoms only — not comparable to full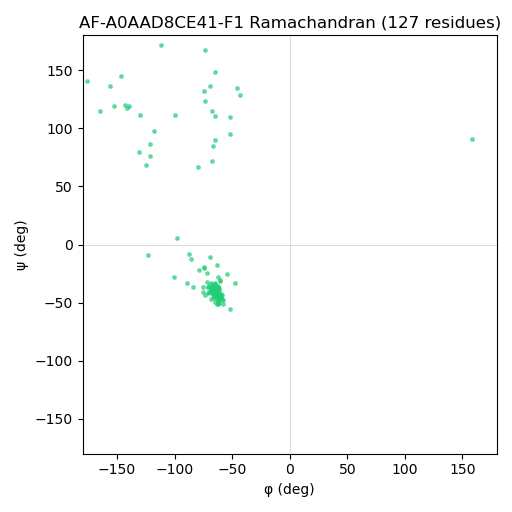-atom values): 7881 Å² total; per-residue (Å²): 144,85,80,94,84,81,87,87,86,76,90,73,92,71,84,77,73,79,50,68,64,62,57,49,54,64,47,49,78,79,28,64,72,74,61,39,53,55,51,51,51,57,49,49,55,51,28,45,68,73,39,54,89,68,96,59,101,63,80,50,77,66,32,51,54,40,34,54,55,40,52,55,57,49,49,56,51,48,52,52,51,49,51,53,50,50,54,51,49,53,48,52,50,48,50,53,50,49,52,49,47,71,74,46,89,68,74,71,72,64,50,56,54,50,50,49,51,52,52,52,54,56,53,58,61,67,74,71,120

InterPro domains:
  IPR004217 Tim10-like [PF02953] (26-86)
  IPR035427 Tim10-like domain superfamily [G3DSA:1.10.287.810] (32-95)
  IPR035427 Tim10-like domain superfamily [SSF144122] (33-95)

Sequence (129 aa):
MDGFGSDFSSGAAGSGKMDPGTIMEQVKVQIAVANAQELLQRMTDKCFKKCVGKPGGSLDNSEQKCIAMCMDRYMDAWNTASRAYNSRLQRRERDLTTQLSAALPVPPENRRKRLWSKVYQARGHLAVN

Nearest PDB structures (foldseek):
  8iuj-assembly1_4g  TM=4.071E-01  e=5.687E-01  Euglena gracilis

Organism: NCBI:txid40147